Protein AF-A0A2S6XCQ0-F1 (afdb_monomer_lite)

pLDDT: mean 70.85, std 15.72, range [39.38, 93.69]

Secondary structure (DSSP, 8-state):
------EEEE-SS-SEEBSSTT-HHHHHHHH------TT---TT--TT--PPPEEEEHHIIIIIT-PEE-TTT-TTSSPP-S-TTTTT--EEEEEETTEEEEEEEEEEEEEEEEEEEEETTEEEEEEEEEEEESSPHHHHHTTHHHHHHTTSPPPPPPP-

Radius of gyration: 21.48 Å; chains: 1; bounding box: 43×50×65 Å

Structure (mmCIF, N/CA/C/O backbone):
data_AF-A0A2S6XCQ0-F1
#
_entry.id   AF-A0A2S6XCQ0-F1
#
loop_
_atom_site.group_PDB
_atom_site.id
_atom_site.type_symbol
_atom_site.label_atom_id
_atom_site.label_alt_id
_atom_site.label_comp_id
_atom_site.label_asym_id
_atom_site.label_entity_id
_atom_site.label_seq_id
_atom_site.pdbx_PDB_ins_code
_atom_site.Cartn_x
_atom_site.Cartn_y
_atom_site.Cartn_z
_atom_site.occupancy
_atom_site.B_iso_or_equiv
_atom_site.auth_seq_id
_atom_site.auth_comp_id
_atom_site.auth_asym_id
_atom_site.auth_atom_id
_atom_site.pdbx_PDB_model_num
ATOM 1 N N . MET A 1 1 ? 21.520 -23.891 8.107 1.00 39.38 1 MET A N 1
ATOM 2 C CA . MET A 1 1 ? 20.571 -24.024 6.985 1.00 39.38 1 MET A CA 1
ATOM 3 C C . MET A 1 1 ? 20.445 -22.645 6.375 1.00 39.38 1 MET A C 1
ATOM 5 O O . MET A 1 1 ? 19.985 -21.750 7.070 1.00 39.38 1 MET A O 1
ATOM 9 N N . ALA A 1 2 ? 21.020 -22.435 5.189 1.00 40.06 2 ALA A N 1
ATOM 10 C CA . ALA A 1 2 ? 20.955 -21.146 4.513 1.00 40.06 2 ALA A CA 1
ATOM 11 C C . ALA A 1 2 ? 19.489 -20.873 4.174 1.00 40.06 2 ALA A C 1
ATOM 13 O O . ALA A 1 2 ? 18.867 -21.678 3.486 1.00 40.06 2 ALA A O 1
ATOM 14 N N . ASP A 1 3 ? 18.948 -19.799 4.739 1.00 45.53 3 ASP A N 1
ATOM 15 C CA . ASP A 1 3 ? 17.619 -19.289 4.431 1.00 45.53 3 ASP A CA 1
ATOM 16 C C . ASP A 1 3 ? 17.602 -18.991 2.929 1.00 45.53 3 ASP A C 1
ATOM 18 O O . ASP A 1 3 ? 18.293 -18.089 2.446 1.00 45.53 3 ASP A O 1
ATOM 22 N N . GLU A 1 4 ? 16.945 -19.858 2.165 1.00 49.34 4 GLU A N 1
ATOM 23 C CA . GLU A 1 4 ? 16.896 -19.764 0.718 1.00 49.34 4 GLU A CA 1
ATOM 24 C C . GLU A 1 4 ? 16.104 -18.495 0.397 1.00 49.34 4 GLU A C 1
ATOM 26 O O . GLU A 1 4 ? 14.877 -18.460 0.514 1.00 49.34 4 GLU A O 1
ATOM 31 N N . LEU A 1 5 ? 16.830 -17.413 0.091 1.00 58.72 5 LEU A N 1
ATOM 32 C CA . LEU A 1 5 ? 16.284 -16.100 -0.238 1.00 58.72 5 LEU A CA 1
ATOM 33 C C . LEU A 1 5 ? 15.175 -16.275 -1.274 1.00 58.72 5 LEU A C 1
ATOM 35 O O . LEU A 1 5 ? 15.444 -16.448 -2.464 1.00 58.72 5 LEU A O 1
ATOM 39 N N . THR A 1 6 ? 13.924 -16.257 -0.811 1.00 76.38 6 THR A N 1
ATOM 40 C CA . THR A 1 6 ? 12.787 -16.601 -1.657 1.00 76.38 6 THR A CA 1
ATOM 41 C C . THR A 1 6 ? 12.702 -15.562 -2.765 1.00 76.38 6 THR A C 1
ATOM 43 O O . THR A 1 6 ? 12.484 -14.371 -2.519 1.00 76.38 6 THR A O 1
ATOM 46 N N . ALA A 1 7 ? 12.944 -16.005 -3.995 1.00 88.81 7 ALA A N 1
ATOM 47 C CA . ALA A 1 7 ? 12.860 -15.139 -5.153 1.00 88.81 7 ALA A CA 1
ATOM 48 C C . ALA A 1 7 ? 11.394 -14.760 -5.402 1.00 88.81 7 ALA A C 1
ATOM 50 O O . ALA A 1 7 ? 10.507 -15.611 -5.374 1.00 88.81 7 ALA A O 1
ATOM 51 N N . VAL A 1 8 ? 11.158 -13.482 -5.672 1.00 92.56 8 VAL A N 1
ATOM 52 C CA . VAL A 1 8 ? 9.852 -12.916 -6.008 1.00 92.56 8 VAL A CA 1
ATOM 53 C C . VAL A 1 8 ? 9.914 -12.228 -7.366 1.00 92.56 8 VAL A C 1
ATOM 55 O O . VAL A 1 8 ? 10.984 -11.844 -7.845 1.00 92.56 8 VAL A O 1
ATOM 58 N N . PHE A 1 9 ? 8.747 -12.060 -7.974 1.00 93.44 9 PHE A N 1
ATOM 59 C CA . PHE A 1 9 ? 8.565 -11.454 -9.286 1.00 93.44 9 PHE A CA 1
ATOM 60 C C . PHE A 1 9 ? 7.877 -10.098 -9.151 1.00 93.44 9 PHE A C 1
ATOM 62 O O . PHE A 1 9 ? 6.914 -9.962 -8.397 1.00 93.44 9 PHE A O 1
ATOM 69 N N . P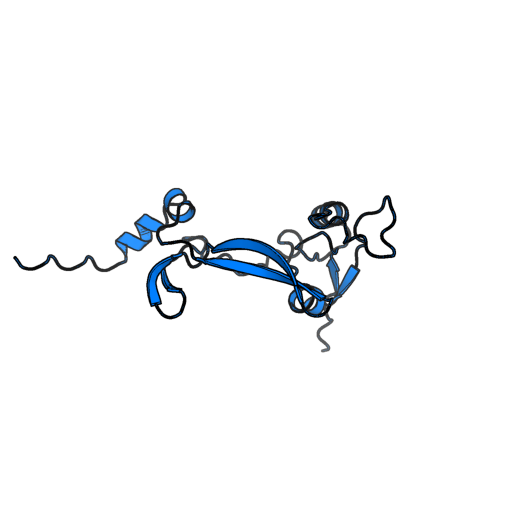HE A 1 10 ? 8.346 -9.082 -9.864 1.00 89.00 10 PHE A N 1
ATOM 70 C CA . PHE A 1 10 ? 7.711 -7.762 -9.883 1.00 89.00 10 PHE A CA 1
ATOM 71 C C . PHE A 1 10 ? 8.001 -7.036 -11.197 1.00 89.00 10 PHE A C 1
ATOM 73 O O . PHE A 1 10 ? 9.011 -7.299 -11.843 1.00 89.00 10 PHE A O 1
ATOM 80 N N . SER A 1 11 ? 7.133 -6.103 -11.579 1.00 87.44 11 SER A N 1
ATOM 81 C CA . SER A 1 11 ? 7.390 -5.141 -12.656 1.00 87.44 11 SER A CA 1
ATOM 82 C C . SER A 1 11 ? 7.596 -3.745 -12.063 1.00 87.44 11 SER A C 1
ATOM 84 O O . SER A 1 11 ? 7.255 -3.491 -10.899 1.00 87.44 11 SER A O 1
ATOM 86 N N . GLN A 1 12 ? 8.147 -2.818 -12.848 1.00 80.06 12 GLN A N 1
ATOM 87 C CA . GLN A 1 12 ? 8.256 -1.432 -12.390 1.00 80.06 12 GLN A CA 1
ATOM 88 C C . GLN A 1 12 ? 6.899 -0.717 -12.339 1.00 80.06 12 GLN A C 1
ATOM 90 O O . GLN A 1 12 ? 6.653 -0.029 -11.352 1.00 80.06 12 GLN A O 1
ATOM 95 N N . GLY A 1 13 ? 5.983 -0.987 -13.273 1.00 75.75 13 GLY A N 1
ATOM 96 C CA . GLY A 1 13 ? 4.638 -0.392 -13.273 1.00 75.75 13 GLY A CA 1
ATOM 97 C C . GLY A 1 13 ? 3.745 -0.820 -12.103 1.00 75.75 13 GLY A C 1
ATOM 98 O O . GLY A 1 13 ? 2.894 -0.070 -11.627 1.00 75.75 13 GLY A O 1
ATOM 99 N N . GLY A 1 14 ? 3.947 -2.025 -11.563 1.00 79.00 14 GLY A N 1
ATOM 100 C CA . GLY A 1 14 ? 3.170 -2.527 -10.430 1.00 79.00 14 GLY A CA 1
ATOM 101 C C . GLY A 1 14 ? 3.656 -2.022 -9.082 1.00 79.00 14 GLY A C 1
ATOM 102 O O . GLY A 1 14 ? 4.848 -1.921 -8.840 1.00 79.00 14 GLY A O 1
ATOM 103 N N . ARG A 1 15 ? 2.755 -1.834 -8.113 1.00 84.88 15 ARG A N 1
ATOM 104 C CA . ARG A 1 15 ? 3.136 -1.555 -6.708 1.00 84.88 15 ARG A CA 1
ATOM 105 C C . ARG A 1 15 ? 3.357 -2.813 -5.866 1.00 84.88 15 ARG A C 1
ATOM 107 O O . ARG A 1 15 ? 3.501 -2.712 -4.645 1.00 84.88 15 ARG A O 1
ATOM 114 N N . LYS A 1 16 ? 3.310 -3.996 -6.483 1.00 89.19 16 LYS A N 1
ATOM 115 C CA . LYS A 1 16 ? 3.316 -5.280 -5.781 1.00 89.19 16 LYS A CA 1
ATOM 116 C C . LYS A 1 16 ? 4.418 -6.215 -6.280 1.00 89.19 16 LYS A C 1
ATOM 118 O O . LYS A 1 16 ? 4.826 -6.120 -7.431 1.00 89.19 16 LYS A O 1
ATOM 123 N N . TYR A 1 17 ? 4.880 -7.104 -5.404 1.00 91.25 17 TYR A N 1
ATOM 124 C CA . TYR A 1 17 ? 5.687 -8.269 -5.762 1.00 91.25 17 TYR A CA 1
ATOM 125 C C . TYR A 1 17 ? 4.893 -9.561 -5.545 1.00 91.25 17 TYR A C 1
ATOM 127 O O . TYR A 1 17 ? 3.953 -9.622 -4.748 1.00 91.25 17 TYR A O 1
ATOM 135 N N . HIS A 1 18 ? 5.262 -10.592 -6.292 1.00 93.69 18 HIS A N 1
ATOM 136 C CA . HIS A 1 18 ? 4.476 -11.794 -6.524 1.00 93.69 18 HIS A CA 1
ATOM 137 C C . HIS A 1 18 ? 5.335 -13.033 -6.283 1.00 93.69 18 HIS A C 1
ATOM 139 O O . HIS A 1 18 ? 6.545 -13.013 -6.490 1.00 93.69 18 HIS A O 1
ATOM 145 N N . ARG A 1 19 ? 4.705 -14.124 -5.841 1.00 93.06 19 ARG A N 1
ATOM 146 C CA . ARG A 1 19 ? 5.399 -15.405 -5.635 1.00 93.06 19 ARG A CA 1
ATOM 147 C C . ARG A 1 19 ? 5.705 -16.098 -6.962 1.00 93.06 19 ARG A C 1
ATOM 149 O O . ARG A 1 19 ? 6.716 -16.776 -7.069 1.00 93.06 19 ARG A O 1
ATOM 156 N N . THR A 1 20 ? 4.832 -15.927 -7.950 1.00 91.44 20 THR A N 1
ATOM 157 C CA . THR A 1 20 ? 4.923 -16.559 -9.269 1.00 91.44 20 THR A CA 1
ATOM 158 C C . THR A 1 20 ? 4.888 -15.503 -10.368 1.00 91.44 20 THR A C 1
ATOM 160 O O . THR A 1 20 ? 4.362 -14.403 -10.168 1.00 91.44 20 THR A O 1
ATOM 163 N N . GLN A 1 21 ? 5.446 -15.849 -11.528 1.00 91.12 21 GLN A N 1
ATOM 164 C CA . GLN A 1 21 ? 5.416 -15.008 -12.724 1.00 91.12 21 GLN A CA 1
ATOM 165 C C . GLN A 1 21 ? 4.019 -14.964 -13.373 1.00 91.12 21 GLN A C 1
ATOM 167 O O . GLN A 1 21 ? 3.653 -13.949 -13.955 1.00 91.12 21 GLN A O 1
ATOM 172 N N . ASP A 1 22 ? 3.206 -16.004 -13.176 1.00 89.94 22 ASP A N 1
ATOM 173 C CA . ASP A 1 22 ? 1.893 -16.165 -13.825 1.00 89.94 22 ASP A CA 1
ATOM 174 C C . ASP A 1 22 ? 0.733 -15.512 -13.055 1.00 89.94 22 ASP A C 1
ATOM 176 O O . ASP A 1 22 ? -0.440 -15.815 -13.260 1.00 89.94 22 ASP A O 1
ATOM 180 N N . CYS A 1 23 ? 1.027 -14.636 -12.094 1.00 90.25 23 CYS A N 1
ATOM 181 C CA . CYS A 1 23 ? -0.031 -13.932 -11.384 1.00 90.25 23 CYS A CA 1
ATOM 182 C C . CYS A 1 23 ? -0.701 -12.915 -12.322 1.00 90.25 23 CYS A C 1
ATOM 184 O O . CYS A 1 23 ? -0.046 -11.973 -12.755 1.00 90.25 23 CYS A O 1
ATOM 186 N N . HIS A 1 24 ? -2.017 -13.004 -12.537 1.00 88.50 24 HIS A N 1
ATOM 187 C CA . HIS A 1 24 ? -2.752 -12.012 -13.343 1.00 88.50 24 HIS A CA 1
ATOM 188 C C . HIS A 1 24 ? -2.532 -10.560 -12.890 1.00 88.50 24 HIS A C 1
ATOM 190 O O . HIS A 1 24 ? -2.430 -9.650 -13.704 1.00 88.50 24 HIS A O 1
ATOM 196 N N . ALA A 1 25 ? -2.390 -10.318 -11.584 1.00 84.81 25 ALA A N 1
ATOM 197 C CA . ALA A 1 25 ? -2.091 -8.975 -11.089 1.00 84.81 25 ALA A CA 1
ATOM 198 C C . ALA A 1 25 ? -0.679 -8.486 -11.479 1.00 84.81 25 ALA A C 1
ATOM 200 O O . ALA A 1 25 ? -0.457 -7.278 -11.525 1.00 84.81 25 ALA A O 1
ATOM 201 N N . LEU A 1 26 ? 0.266 -9.398 -11.738 1.00 87.12 26 LEU A N 1
ATOM 202 C CA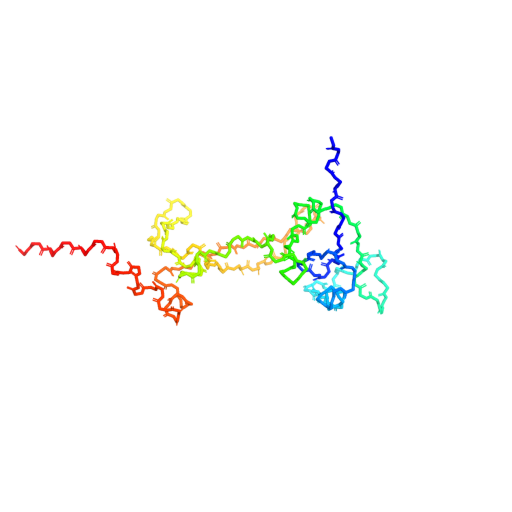 . LEU A 1 26 ? 1.585 -9.076 -12.288 1.00 87.12 26 LEU A CA 1
ATOM 203 C C . LEU A 1 26 ? 1.487 -8.777 -13.785 1.00 87.12 26 LEU A C 1
ATOM 205 O O . LEU A 1 26 ? 2.101 -7.827 -14.246 1.00 87.12 26 LEU A O 1
ATOM 209 N N . GLU A 1 27 ? 0.692 -9.535 -14.535 1.00 85.44 27 GLU A N 1
ATOM 210 C CA . GLU A 1 27 ? 0.392 -9.257 -15.945 1.00 85.44 27 GLU A CA 1
ATOM 211 C C . GLU A 1 27 ? -0.197 -7.847 -16.127 1.00 85.44 27 GLU A C 1
ATOM 213 O O . GLU A 1 27 ? 0.365 -7.032 -16.859 1.00 85.44 27 GLU A O 1
ATOM 218 N N . SER A 1 28 ? -1.228 -7.488 -15.351 1.00 82.00 28 SER A N 1
ATOM 219 C CA . SER A 1 28 ? -1.765 -6.119 -15.333 1.00 82.00 28 SER A CA 1
ATOM 220 C C . SER A 1 28 ? -0.710 -5.076 -14.952 1.00 82.00 28 SER A C 1
ATOM 222 O O . SER A 1 28 ? -0.699 -3.968 -15.473 1.00 82.00 28 SER A O 1
ATOM 224 N N . ALA A 1 29 ? 0.201 -5.412 -14.042 1.00 79.75 29 ALA A N 1
ATOM 225 C CA . ALA A 1 29 ? 1.264 -4.510 -13.620 1.00 79.75 29 ALA A CA 1
ATOM 226 C C . ALA A 1 29 ? 2.340 -4.272 -14.690 1.00 79.75 29 ALA A C 1
ATOM 228 O O . ALA A 1 29 ? 3.079 -3.293 -14.591 1.00 79.75 29 ALA A O 1
ATOM 229 N N . GLN A 1 30 ? 2.477 -5.151 -15.682 1.00 78.88 30 GLN A N 1
ATOM 230 C CA . GLN A 1 30 ? 3.387 -4.927 -16.806 1.00 78.88 30 GLN A CA 1
ATOM 231 C C . GLN A 1 30 ? 2.815 -3.865 -17.750 1.00 78.88 30 GLN A C 1
ATOM 233 O O . GLN A 1 30 ? 3.567 -3.040 -18.254 1.00 78.88 30 GLN A O 1
ATOM 238 N N . VAL A 1 31 ? 1.491 -3.829 -17.928 1.00 76.44 31 VAL A N 1
ATOM 239 C CA . VAL A 1 31 ? 0.812 -2.874 -18.824 1.00 76.44 31 VAL A CA 1
ATOM 240 C C . VAL A 1 31 ? 0.451 -1.540 -18.160 1.00 76.44 31 VAL A C 1
ATOM 242 O O . VAL A 1 31 ? 0.129 -0.581 -18.854 1.00 76.44 31 VAL A O 1
ATOM 245 N N . LEU A 1 32 ? 0.501 -1.458 -16.826 1.00 67.69 32 LEU A N 1
ATOM 246 C CA . LEU A 1 32 ? 0.271 -0.213 -16.091 1.00 67.69 32 LEU A CA 1
ATOM 247 C C . LEU A 1 32 ? 1.478 0.718 -16.232 1.00 67.69 32 LEU A C 1
ATOM 249 O O . LEU A 1 32 ? 2.479 0.553 -15.538 1.00 67.69 32 LEU A O 1
ATOM 253 N N . TRP A 1 33 ? 1.350 1.699 -17.120 1.00 58.69 33 TRP A N 1
ATOM 254 C CA . TRP A 1 33 ? 2.254 2.837 -17.233 1.00 58.69 33 TRP A CA 1
ATOM 255 C C . TRP A 1 33 ? 1.724 3.993 -16.379 1.00 58.69 33 TRP A C 1
ATOM 257 O O . TRP A 1 33 ? 0.592 4.433 -16.580 1.00 58.69 33 TRP A O 1
ATOM 267 N N . ASP A 1 34 ? 2.503 4.469 -15.406 1.00 54.66 34 ASP A N 1
ATOM 268 C CA . ASP A 1 34 ? 2.202 5.690 -14.653 1.00 54.66 34 ASP A CA 1
ATOM 269 C C . ASP A 1 34 ? 2.891 6.892 -15.307 1.00 54.66 34 ASP A C 1
ATOM 271 O O . ASP A 1 34 ? 3.707 7.576 -14.701 1.00 54.66 34 ASP A O 1
ATOM 275 N N . GLY A 1 35 ? 2.565 7.128 -16.580 1.00 47.31 35 GLY A N 1
ATOM 276 C CA . GLY A 1 35 ? 3.080 8.239 -17.380 1.00 47.31 35 GLY A CA 1
ATOM 277 C C . GLY A 1 35 ? 2.586 9.612 -16.915 1.00 47.31 35 GLY A C 1
ATOM 278 O O . GLY A 1 35 ? 1.867 10.284 -17.647 1.00 47.31 35 GLY A O 1
ATOM 279 N N . ASP A 1 36 ? 2.974 10.034 -15.712 1.00 42.22 36 ASP A N 1
ATOM 280 C CA . ASP A 1 36 ? 2.788 11.404 -15.214 1.00 42.22 36 ASP A CA 1
ATOM 281 C C . ASP A 1 36 ? 3.931 12.342 -15.668 1.00 42.22 36 ASP A C 1
ATOM 283 O O . ASP A 1 36 ? 3.870 13.546 -15.421 1.00 42.22 36 ASP A O 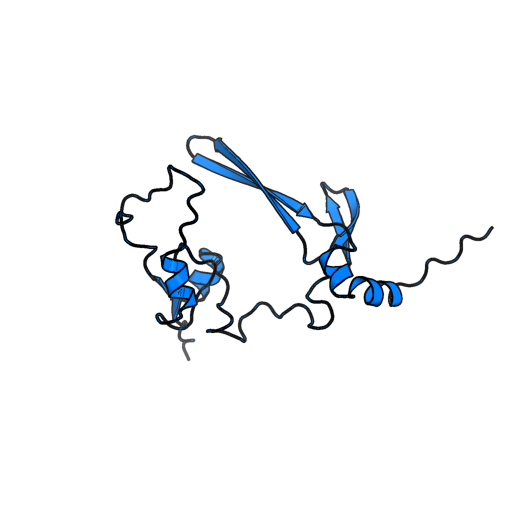1
ATOM 287 N N . SER A 1 37 ? 4.962 11.825 -16.350 1.00 41.41 37 SER A N 1
ATOM 288 C CA . SER A 1 37 ? 6.070 12.616 -16.895 1.00 41.41 37 SER A CA 1
ATOM 289 C C . SER A 1 37 ? 6.280 12.289 -18.381 1.00 41.41 37 SER A C 1
ATOM 291 O O . SER A 1 37 ? 6.653 11.159 -18.706 1.00 41.41 37 SER A O 1
ATOM 293 N N . PRO A 1 38 ? 6.040 13.239 -19.306 1.00 43.19 38 PRO A N 1
ATOM 294 C CA . PRO A 1 38 ? 6.275 13.038 -20.739 1.00 43.19 38 PRO A CA 1
ATOM 295 C C . PRO A 1 38 ? 7.759 12.820 -21.089 1.00 43.19 38 PRO A C 1
ATOM 297 O O . PRO A 1 38 ? 8.051 12.368 -22.194 1.00 43.19 38 PRO A O 1
ATOM 300 N N . ASP A 1 39 ? 8.668 13.063 -20.138 1.00 48.91 39 ASP A N 1
ATOM 301 C CA . ASP A 1 39 ? 10.116 12.893 -20.291 1.00 48.91 39 ASP A CA 1
ATOM 302 C C . ASP A 1 39 ? 10.654 11.586 -19.663 1.00 48.91 39 ASP A C 1
ATOM 304 O O . ASP A 1 39 ? 11.806 11.225 -19.894 1.00 48.91 39 ASP A O 1
ATOM 308 N N . ASP A 1 40 ? 9.828 10.817 -18.936 1.00 47.12 40 ASP A N 1
ATOM 309 C CA . ASP A 1 40 ? 10.213 9.527 -18.324 1.00 47.12 40 ASP A CA 1
ATOM 310 C C . ASP A 1 40 ? 10.130 8.352 -19.314 1.00 47.12 40 ASP A C 1
ATOM 312 O O . ASP A 1 40 ? 9.777 7.226 -18.958 1.00 47.12 40 ASP A O 1
ATOM 316 N N . TYR A 1 41 ? 10.474 8.583 -20.580 1.00 50.03 41 TYR A N 1
ATOM 317 C CA . TYR A 1 41 ? 10.783 7.486 -21.490 1.00 50.03 41 TYR A CA 1
ATOM 318 C C . TYR A 1 41 ? 12.177 6.964 -21.120 1.00 50.03 41 TYR A C 1
ATOM 320 O O . TYR A 1 41 ? 13.171 7.625 -21.433 1.00 50.03 41 TYR A O 1
ATOM 328 N N . PRO A 1 42 ? 12.329 5.795 -20.465 1.00 44.97 42 PRO A N 1
ATOM 329 C CA . PRO A 1 42 ? 13.664 5.272 -20.261 1.00 44.97 42 PRO A CA 1
ATOM 330 C C . PRO A 1 42 ? 14.237 4.923 -21.637 1.00 44.97 42 PRO A C 1
ATOM 332 O O . PRO A 1 42 ? 13.589 4.252 -22.446 1.00 44.97 42 PRO A O 1
ATOM 335 N N . LEU A 1 43 ? 15.469 5.363 -21.896 1.00 42.25 43 LEU A N 1
ATOM 336 C CA . LEU A 1 43 ? 16.296 4.851 -22.986 1.00 42.25 43 LEU A CA 1
ATOM 337 C C . LEU A 1 43 ? 16.278 3.312 -22.923 1.00 42.25 43 LEU A C 1
ATOM 339 O O . LEU A 1 43 ? 16.877 2.713 -22.032 1.00 42.25 43 LEU A O 1
ATOM 343 N N . GLY A 1 44 ? 15.530 2.682 -23.837 1.00 44.53 44 GLY A N 1
ATOM 344 C CA . GLY A 1 44 ? 15.338 1.229 -23.892 1.00 44.53 44 GLY A CA 1
ATOM 345 C C . GLY A 1 44 ? 13.931 0.705 -23.574 1.00 44.53 44 GLY A C 1
ATOM 346 O O . GLY A 1 44 ? 13.747 -0.509 -23.632 1.00 44.53 44 GLY A O 1
ATOM 347 N N . ALA A 1 45 ? 12.930 1.550 -23.283 1.00 47.34 45 ALA A N 1
ATOM 348 C CA . ALA A 1 45 ? 11.531 1.108 -23.288 1.00 47.34 45 ALA A CA 1
ATOM 349 C C . ALA A 1 45 ? 11.127 0.709 -24.721 1.00 47.34 45 ALA A C 1
ATOM 351 O O . ALA A 1 45 ? 11.126 1.564 -25.614 1.00 47.34 45 ALA A O 1
ATOM 352 N N . PRO A 1 46 ? 10.796 -0.569 -24.988 1.00 44.88 46 PRO A N 1
ATOM 353 C CA . PRO A 1 46 ? 10.269 -0.944 -26.286 1.00 44.88 46 PRO A CA 1
ATOM 354 C C . PRO A 1 46 ? 8.949 -0.201 -26.477 1.00 44.88 46 PRO A C 1
ATOM 356 O O . PRO A 1 46 ? 8.067 -0.265 -25.625 1.00 44.88 46 PRO A O 1
ATOM 359 N N . TRP A 1 47 ? 8.814 0.479 -27.615 1.00 49.44 47 TRP A N 1
ATOM 360 C CA . TRP A 1 47 ? 7.681 1.336 -27.986 1.00 49.44 47 TRP A CA 1
ATOM 361 C C . TRP A 1 47 ? 6.294 0.655 -27.900 1.00 49.44 47 TRP A C 1
ATOM 363 O O . TRP A 1 47 ? 5.279 1.316 -28.078 1.00 49.44 47 TRP A O 1
ATOM 373 N N . PHE A 1 48 ? 6.247 -0.652 -27.618 1.00 49.81 48 PHE A N 1
ATOM 374 C CA . PHE A 1 48 ? 5.054 -1.499 -27.583 1.00 49.81 48 PHE A CA 1
ATOM 375 C C . PHE A 1 48 ? 5.087 -2.603 -26.504 1.00 49.81 48 PHE A C 1
ATOM 377 O O . PHE A 1 48 ? 4.299 -3.543 -26.570 1.00 49.81 48 PHE A O 1
ATOM 384 N N . GLY A 1 49 ? 5.987 -2.543 -25.515 1.00 55.00 49 GLY A N 1
ATOM 385 C CA . GLY A 1 49 ? 6.136 -3.610 -24.518 1.00 55.00 49 GLY A CA 1
ATOM 386 C C . GLY A 1 49 ? 6.164 -3.046 -23.108 1.00 55.00 49 GLY A C 1
ATOM 387 O O . GLY A 1 49 ? 7.037 -2.248 -22.788 1.00 55.00 49 GLY A O 1
ATOM 388 N N . GLY A 1 50 ? 5.205 -3.448 -22.276 1.00 67.81 50 GLY A N 1
ATOM 389 C CA . GLY A 1 50 ? 5.106 -3.028 -20.880 1.00 67.81 50 GLY A CA 1
ATOM 390 C C . GLY A 1 50 ? 6.369 -3.285 -20.041 1.00 67.81 50 GLY A C 1
ATOM 391 O O . GLY A 1 50 ? 7.370 -3.834 -20.501 1.00 67.81 50 GLY A O 1
ATOM 392 N N . TYR A 1 51 ? 6.336 -2.908 -18.765 1.00 72.19 51 TYR A N 1
ATOM 393 C CA . TYR A 1 51 ? 7.472 -3.107 -17.867 1.00 72.19 51 TYR A CA 1
ATOM 394 C C . TYR A 1 51 ? 7.840 -4.585 -17.738 1.00 72.19 51 TYR A C 1
ATOM 396 O O . TYR A 1 51 ? 7.031 -5.381 -17.267 1.00 72.19 51 TYR A O 1
ATOM 404 N N . ALA A 1 52 ? 9.087 -4.933 -18.064 1.00 80.88 52 ALA A N 1
ATOM 405 C CA . ALA A 1 52 ? 9.581 -6.299 -17.944 1.00 80.88 52 ALA A CA 1
ATOM 406 C C . ALA A 1 52 ? 9.426 -6.851 -16.516 1.00 80.88 52 ALA A C 1
ATOM 408 O O . ALA A 1 52 ? 9.663 -6.154 -15.520 1.00 80.88 52 ALA A O 1
ATOM 409 N N . VAL A 1 53 ? 9.079 -8.137 -16.418 1.00 85.25 53 VAL A N 1
ATOM 410 C CA . VAL A 1 53 ? 9.108 -8.861 -15.145 1.00 85.25 53 VAL A CA 1
ATOM 411 C C . VAL A 1 53 ? 10.553 -9.045 -14.705 1.00 85.25 53 VAL A C 1
ATOM 413 O O . VAL A 1 53 ? 11.393 -9.561 -15.440 1.00 85.25 53 VAL A O 1
ATOM 416 N N . ARG A 1 54 ? 10.834 -8.664 -13.464 1.00 85.75 54 ARG A N 1
ATOM 417 C CA . ARG A 1 54 ? 12.113 -8.882 -12.797 1.00 85.75 54 ARG A CA 1
ATOM 418 C C . ARG A 1 54 ? 11.945 -9.939 -11.720 1.00 85.75 54 ARG A C 1
ATOM 420 O O . ARG A 1 54 ? 10.949 -9.945 -10.999 1.00 85.75 54 ARG A O 1
ATOM 427 N N . ARG A 1 55 ? 12.953 -10.798 -11.588 1.00 90.88 55 ARG A N 1
ATOM 428 C CA . ARG A 1 55 ? 13.098 -11.750 -10.486 1.00 90.88 55 ARG A CA 1
ATOM 429 C C . ARG A 1 55 ? 14.182 -11.235 -9.548 1.00 90.88 55 ARG A C 1
ATOM 431 O O . ARG A 1 55 ? 15.293 -10.968 -9.995 1.00 90.88 55 ARG A O 1
ATOM 438 N N . ALA A 1 56 ? 13.871 -11.088 -8.268 1.00 85.62 56 ALA A N 1
ATOM 439 C CA . ALA A 1 56 ? 14.847 -10.688 -7.256 1.00 85.62 56 ALA A CA 1
ATOM 440 C C . ALA A 1 56 ? 14.507 -11.320 -5.902 1.00 85.62 56 ALA A C 1
ATOM 442 O O . ALA A 1 56 ? 13.377 -11.769 -5.711 1.00 85.62 56 ALA A O 1
ATOM 443 N N . PRO A 1 57 ? 15.442 -11.339 -4.942 1.00 87.69 57 PRO A N 1
ATOM 444 C CA . PRO A 1 57 ? 15.115 -11.664 -3.561 1.00 87.69 57 PRO A CA 1
ATOM 445 C C . PRO A 1 57 ? 14.013 -10.752 -3.006 1.00 87.69 57 PRO A C 1
ATOM 447 O O . PRO A 1 57 ? 13.966 -9.560 -3.313 1.00 87.69 57 PRO A O 1
ATOM 450 N N . GLU A 1 58 ? 13.157 -11.284 -2.137 1.00 83.25 58 GLU A N 1
ATOM 451 C CA . GLU A 1 58 ? 12.055 -10.522 -1.535 1.00 83.25 58 GLU A CA 1
ATOM 452 C C . GLU A 1 58 ? 12.501 -9.228 -0.840 1.00 83.25 58 GLU A C 1
ATOM 454 O O . GLU A 1 58 ? 11.856 -8.189 -0.995 1.00 83.25 58 GLU A O 1
ATOM 459 N N . HIS A 1 59 ? 13.637 -9.258 -0.134 1.00 78.12 59 HIS A N 1
ATOM 460 C CA . HIS A 1 59 ? 14.178 -8.072 0.533 1.00 78.12 59 HIS A CA 1
ATOM 461 C C . HIS A 1 59 ? 14.463 -6.934 -0.458 1.00 78.12 59 HIS A C 1
ATOM 463 O O . HIS A 1 59 ? 14.240 -5.769 -0.135 1.00 78.12 59 HIS A O 1
ATOM 469 N N . TYR A 1 60 ? 14.898 -7.259 -1.679 1.00 79.50 60 TYR A N 1
ATOM 470 C CA . TYR A 1 60 ? 15.163 -6.274 -2.722 1.00 79.50 60 TYR A CA 1
ATOM 471 C C . TYR A 1 60 ? 13.856 -5.627 -3.196 1.00 79.50 60 TYR A C 1
ATOM 473 O O . TYR A 1 60 ? 13.753 -4.402 -3.285 1.00 79.50 60 TYR A O 1
ATOM 481 N N . ALA A 1 61 ? 12.826 -6.440 -3.449 1.00 80.81 61 ALA A N 1
ATOM 482 C CA . ALA A 1 61 ? 11.526 -5.939 -3.889 1.00 80.81 61 ALA A CA 1
ATOM 483 C C . ALA A 1 61 ? 10.855 -5.056 -2.820 1.00 80.81 61 ALA A C 1
ATOM 485 O O . ALA A 1 61 ? 10.278 -4.019 -3.152 1.00 80.81 61 ALA A O 1
ATOM 486 N N . TYR A 1 62 ? 10.956 -5.436 -1.544 1.00 76.81 62 TYR A N 1
ATOM 487 C CA . TYR A 1 62 ? 10.333 -4.707 -0.441 1.00 76.81 62 TYR A CA 1
ATOM 488 C C . TYR A 1 62 ? 11.100 -3.438 -0.044 1.00 76.81 62 TYR A C 1
ATOM 490 O O . TYR A 1 62 ? 10.534 -2.347 -0.098 1.00 76.81 62 TYR A O 1
ATOM 498 N N . TYR A 1 63 ? 12.376 -3.557 0.338 1.00 71.00 63 TYR A N 1
ATOM 499 C CA . TYR A 1 63 ? 13.127 -2.439 0.921 1.00 71.00 63 TYR A CA 1
ATOM 500 C C . TYR A 1 63 ? 13.649 -1.457 -0.125 1.00 71.00 63 TYR A C 1
ATOM 502 O O . TYR A 1 63 ? 13.588 -0.252 0.096 1.00 71.00 63 TYR A O 1
ATOM 510 N N . LEU A 1 64 ? 14.148 -1.955 -1.259 1.00 67.06 64 LEU A N 1
ATOM 511 C CA . LEU A 1 64 ? 14.820 -1.111 -2.253 1.00 67.06 64 LEU A CA 1
ATOM 512 C C . LEU A 1 64 ? 13.864 -0.598 -3.328 1.00 67.06 64 LEU A C 1
ATOM 514 O O . LEU A 1 64 ? 14.033 0.508 -3.823 1.00 67.06 64 LEU A O 1
ATOM 518 N N . SER A 1 65 ? 12.845 -1.386 -3.681 1.00 67.50 65 SER A N 1
ATOM 519 C CA . SER A 1 65 ? 11.864 -1.008 -4.712 1.00 67.50 65 SER A CA 1
ATOM 520 C C . SER A 1 65 ? 10.519 -0.537 -4.140 1.00 67.50 65 SER A C 1
ATOM 522 O O . SER A 1 65 ? 9.617 -0.196 -4.907 1.00 67.50 65 SER A O 1
ATOM 524 N N . GLY A 1 66 ? 10.339 -0.562 -2.812 1.00 73.50 66 GLY A N 1
ATOM 525 C CA . GLY A 1 66 ? 9.113 -0.118 -2.134 1.00 73.50 66 GLY A CA 1
ATOM 526 C C . GLY A 1 66 ? 7.851 -0.917 -2.493 1.00 73.50 66 GLY A C 1
ATOM 527 O O . GLY A 1 66 ? 6.730 -0.454 -2.252 1.00 73.50 66 GLY A O 1
ATOM 528 N N . LYS A 1 67 ? 7.997 -2.102 -3.100 1.00 82.62 67 LYS A N 1
ATOM 529 C CA . LYS A 1 67 ? 6.872 -2.930 -3.546 1.00 82.62 67 LYS A CA 1
ATOM 530 C C . LYS A 1 67 ? 6.243 -3.636 -2.344 1.00 82.62 67 LYS A C 1
ATOM 532 O O . LYS A 1 67 ? 6.921 -4.065 -1.415 1.00 82.62 67 LYS A O 1
ATOM 537 N N . ARG A 1 68 ? 4.921 -3.805 -2.367 1.00 86.12 68 ARG A N 1
ATOM 538 C CA . ARG A 1 68 ? 4.167 -4.518 -1.320 1.00 86.12 68 ARG A CA 1
ATOM 539 C C . ARG A 1 68 ? 3.875 -5.968 -1.725 1.00 86.12 68 ARG A C 1
ATOM 541 O O . ARG A 1 68 ? 3.749 -6.242 -2.913 1.00 86.12 68 ARG A O 1
ATOM 548 N N . PRO A 1 69 ? 3.687 -6.903 -0.787 1.00 89.25 69 PRO A N 1
ATOM 549 C CA . PRO A 1 69 ? 3.318 -8.265 -1.156 1.00 89.25 69 PRO A CA 1
ATOM 550 C C . PRO A 1 69 ? 1.946 -8.303 -1.835 1.00 89.25 69 PRO A C 1
ATOM 552 O O . PRO A 1 69 ? 0.980 -7.674 -1.387 1.00 89.25 69 PRO A O 1
ATOM 555 N N . CYS A 1 70 ? 1.836 -9.065 -2.920 1.00 89.25 70 CYS A N 1
ATOM 556 C CA . CYS A 1 70 ? 0.551 -9.411 -3.503 1.00 89.25 70 CYS A CA 1
ATOM 557 C C . CYS A 1 70 ? -0.192 -10.373 -2.575 1.00 89.25 70 CYS A C 1
ATOM 559 O O . CYS A 1 70 ? 0.214 -11.519 -2.430 1.00 89.25 70 CYS A O 1
ATOM 561 N N . LEU A 1 71 ? -1.306 -9.931 -1.989 1.00 86.44 71 LEU A N 1
ATOM 562 C CA . LEU A 1 71 ? -2.088 -10.730 -1.037 1.00 86.44 71 LEU A CA 1
ATOM 563 C C . LEU A 1 71 ? -2.659 -12.028 -1.631 1.00 86.44 71 LEU A C 1
ATOM 565 O O . LEU A 1 71 ? -2.905 -12.965 -0.887 1.00 86.44 71 LEU A O 1
ATOM 569 N N . VAL A 1 72 ? -2.826 -12.112 -2.956 1.00 85.75 72 VAL A N 1
ATOM 570 C CA . VAL A 1 72 ? -3.226 -13.362 -3.629 1.00 85.75 72 VAL A CA 1
ATOM 571 C C . VAL A 1 72 ? -2.071 -14.366 -3.629 1.00 85.75 72 VAL A C 1
ATOM 573 O O . VAL A 1 72 ? -2.254 -15.535 -3.319 1.00 85.75 72 VAL A O 1
ATOM 576 N N . CYS A 1 73 ? -0.857 -13.906 -3.939 1.00 86.50 73 CYS A N 1
ATOM 577 C CA . CYS A 1 73 ? 0.336 -14.757 -3.959 1.00 86.50 73 CYS A CA 1
ATOM 578 C C . CYS A 1 73 ? 0.885 -15.056 -2.555 1.00 86.50 73 CYS A C 1
ATOM 580 O O . CYS A 1 73 ? 1.549 -16.068 -2.339 1.00 86.50 73 CYS A O 1
ATOM 582 N N . LEU A 1 74 ? 0.697 -14.115 -1.630 1.00 86.69 74 LEU A N 1
ATOM 583 C CA . LEU A 1 74 ? 1.373 -14.025 -0.339 1.00 86.69 74 LEU A CA 1
ATOM 584 C C . LEU A 1 74 ? 0.385 -13.547 0.751 1.00 86.69 74 LEU A C 1
ATOM 586 O O . LEU A 1 74 ? 0.589 -12.485 1.346 1.00 86.69 74 LEU A O 1
ATOM 590 N N . PRO A 1 75 ? -0.688 -14.309 1.037 1.00 76.50 75 PRO A N 1
ATOM 591 C CA . PRO A 1 75 ? -1.773 -13.873 1.926 1.00 76.50 75 PRO A CA 1
ATOM 592 C C . PRO A 1 75 ? -1.324 -13.587 3.368 1.00 76.50 75 PRO A C 1
ATOM 594 O O . PRO A 1 75 ? -1.872 -12.699 4.011 1.00 76.50 75 PRO A O 1
ATOM 597 N N . GLY A 1 76 ? -0.283 -14.270 3.859 1.00 74.88 76 GLY A N 1
ATOM 598 C CA . GLY A 1 76 ? 0.268 -14.063 5.207 1.00 74.88 76 GLY A CA 1
ATOM 599 C C . GLY A 1 76 ? 1.358 -12.990 5.321 1.00 74.88 76 GLY A C 1
ATOM 600 O O . GLY A 1 76 ? 1.861 -12.761 6.413 1.00 74.88 76 GLY A O 1
ATOM 601 N N . ARG A 1 77 ? 1.765 -12.357 4.210 1.00 72.31 77 ARG A N 1
ATOM 602 C CA . ARG A 1 77 ? 2.852 -11.353 4.189 1.00 72.31 77 ARG A CA 1
ATOM 603 C C . ARG A 1 77 ? 2.335 -9.920 4.117 1.00 72.31 77 ARG A C 1
ATOM 605 O O . ARG A 1 77 ? 3.125 -8.982 4.165 1.00 72.31 77 ARG A O 1
ATOM 612 N N . GLY A 1 78 ? 1.022 -9.734 3.981 1.00 60.00 78 GLY A N 1
ATOM 613 C CA . GLY A 1 78 ? 0.418 -8.416 4.126 1.00 60.00 78 GLY A CA 1
ATOM 614 C C . GLY A 1 78 ? 0.828 -7.792 5.456 1.00 60.00 78 GLY A C 1
ATOM 615 O O . GLY A 1 78 ? 0.944 -8.494 6.459 1.00 60.00 78 GLY A O 1
ATOM 616 N N . VAL A 1 79 ? 1.028 -6.470 5.472 1.00 55.47 79 VAL A N 1
ATOM 617 C CA . VAL A 1 79 ? 1.031 -5.721 6.738 1.00 55.47 79 VAL A CA 1
ATOM 618 C C . VAL A 1 79 ? -0.217 -6.187 7.487 1.00 55.47 79 VAL A C 1
ATOM 620 O O . VAL A 1 79 ? -1.273 -6.171 6.840 1.00 55.47 79 VAL A O 1
ATOM 623 N N . PRO A 1 80 ? -0.117 -6.666 8.747 1.00 49.50 80 PRO A N 1
ATOM 624 C CA . PRO A 1 80 ? -1.269 -7.181 9.471 1.00 49.50 80 PRO A CA 1
ATOM 625 C C . PRO A 1 80 ? -2.374 -6.166 9.283 1.00 49.50 80 PRO A C 1
ATOM 627 O O . PRO A 1 80 ? -2.162 -4.981 9.569 1.00 49.50 80 PRO A O 1
ATOM 630 N N . PHE A 1 81 ? -3.480 -6.605 8.671 1.00 47.12 81 PHE A N 1
ATOM 631 C CA . PHE A 1 81 ? -4.652 -5.764 8.531 1.00 47.12 81 PHE A CA 1
ATOM 632 C C . PHE A 1 81 ? -4.869 -5.196 9.918 1.00 47.12 81 PHE A C 1
ATOM 634 O O . PHE A 1 81 ? -5.041 -5.946 10.883 1.00 47.12 81 PHE A O 1
ATOM 641 N N . ALA A 1 82 ? -4.694 -3.883 10.032 1.00 51.94 82 ALA A N 1
ATOM 642 C CA . ALA A 1 82 ? -4.940 -3.209 11.280 1.00 51.94 82 ALA A CA 1
ATOM 643 C C . ALA A 1 82 ? -6.317 -3.674 11.756 1.00 51.94 82 ALA A C 1
ATOM 645 O O . ALA A 1 82 ? -7.185 -3.850 10.899 1.00 51.94 82 ALA A O 1
ATOM 646 N N . SER A 1 83 ? -6.394 -4.050 13.039 1.00 55.03 83 SER A N 1
ATOM 647 C CA . SER A 1 83 ? -7.330 -5.057 13.554 1.00 55.03 83 SER A CA 1
ATOM 648 C C . SER A 1 83 ? -8.659 -5.072 12.803 1.00 55.03 83 SER A C 1
ATOM 650 O O . SER A 1 83 ? -9.241 -4.014 12.582 1.00 55.03 83 SER A O 1
ATOM 652 N N . ALA A 1 84 ? -9.153 -6.249 12.408 1.00 59.66 84 ALA A N 1
ATOM 653 C CA . ALA A 1 84 ? -10.367 -6.355 11.590 1.00 59.66 84 ALA A CA 1
ATOM 654 C C . ALA A 1 84 ? -11.5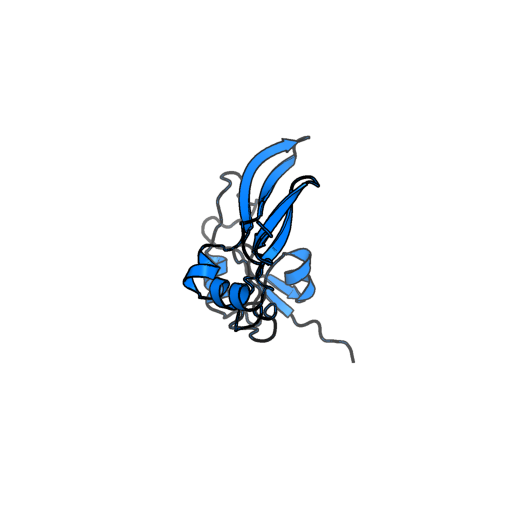66 -5.550 12.142 1.00 59.66 84 ALA A C 1
ATOM 656 O O . ALA A 1 84 ? -12.446 -5.180 11.376 1.00 59.66 84 ALA A O 1
ATOM 657 N N . ALA A 1 85 ? -11.567 -5.247 13.444 1.00 64.75 85 ALA A N 1
ATOM 658 C CA . ALA A 1 85 ? -12.538 -4.382 14.100 1.00 64.75 85 ALA A CA 1
ATOM 659 C C . ALA A 1 85 ? -12.481 -2.902 13.665 1.00 64.75 85 ALA A C 1
ATOM 661 O O . ALA A 1 85 ? -13.524 -2.287 13.489 1.00 64.75 85 ALA A O 1
ATOM 662 N N . ASP A 1 86 ? -11.294 -2.317 13.478 1.00 72.88 86 ASP A N 1
ATOM 663 C CA . ASP A 1 86 ? -11.132 -0.876 13.219 1.00 72.88 86 ASP A CA 1
ATOM 664 C C . ASP A 1 86 ? -10.576 -0.548 11.830 1.00 72.88 86 ASP A C 1
ATOM 666 O O . ASP A 1 86 ? -10.488 0.621 11.445 1.00 72.88 86 ASP A O 1
ATOM 670 N N . PHE A 1 87 ? -10.164 -1.566 11.067 1.00 77.62 87 PHE A N 1
ATOM 671 C CA . PHE A 1 87 ? -9.529 -1.415 9.761 1.00 77.62 87 PHE A CA 1
ATOM 672 C C . PHE A 1 87 ? -8.343 -0.421 9.793 1.00 77.62 87 PHE A C 1
ATOM 674 O O . PHE A 1 87 ? -8.007 0.196 8.783 1.00 77.62 87 PHE A O 1
ATOM 681 N N . GLY A 1 88 ? -7.705 -0.206 10.944 1.00 78.88 88 GLY A N 1
ATOM 682 C CA . GLY A 1 88 ? -6.624 0.766 11.145 1.00 78.88 88 GLY A CA 1
ATOM 683 C C . GLY A 1 88 ? -7.032 2.214 11.334 1.00 78.88 88 GLY A C 1
ATOM 684 O O . GLY A 1 88 ? -6.157 3.074 11.463 1.00 78.88 88 GLY A O 1
ATOM 685 N N . HIS A 1 89 ? -8.326 2.499 11.388 1.00 85.00 89 HIS A N 1
ATOM 686 C CA . HIS A 1 89 ? -8.835 3.797 11.790 1.00 85.00 89 HIS A CA 1
ATOM 687 C C . HIS A 1 89 ? -8.772 3.919 13.313 1.00 85.00 89 HIS A C 1
ATOM 689 O O . HIS A 1 89 ? -9.590 3.345 14.014 1.00 85.00 89 HIS A O 1
ATOM 695 N N . ARG A 1 90 ? -7.802 4.687 13.817 1.00 85.88 90 ARG A N 1
ATOM 696 C CA . ARG A 1 90 ? -7.713 5.063 15.235 1.00 85.88 90 ARG A CA 1
ATOM 697 C C . ARG A 1 90 ? -7.371 6.544 15.374 1.00 85.88 90 ARG A C 1
ATOM 699 O O . ARG A 1 90 ? -6.586 7.030 14.544 1.00 85.88 90 ARG A O 1
ATOM 706 N N . PRO A 1 91 ? -7.895 7.245 16.391 1.00 87.56 91 PRO A N 1
ATOM 707 C CA . PRO A 1 91 ? -7.422 8.563 16.754 1.00 87.56 91 PRO A CA 1
ATOM 708 C C . PRO A 1 91 ? -6.012 8.451 17.333 1.00 87.56 91 PRO A C 1
ATOM 710 O O . PRO A 1 91 ? -5.729 7.646 18.216 1.00 87.56 91 PRO A O 1
ATOM 713 N N . VAL A 1 92 ? -5.111 9.281 16.832 1.00 85.25 92 VAL A N 1
ATOM 714 C CA . VAL A 1 92 ? -3.786 9.499 17.416 1.00 85.25 92 VAL A CA 1
ATOM 715 C C . VAL A 1 92 ? -3.542 10.995 17.522 1.00 85.25 92 VAL A C 1
ATOM 717 O O . VAL A 1 92 ? -4.100 11.773 16.746 1.00 85.25 92 VAL A O 1
ATOM 720 N N . SER A 1 93 ? -2.713 11.415 18.472 1.00 84.88 93 SER A N 1
ATOM 721 C CA . SER A 1 93 ? -2.316 12.818 18.585 1.00 84.88 93 SER A CA 1
ATOM 722 C C . SER A 1 93 ? -1.532 13.238 17.343 1.00 84.88 93 SER A C 1
ATOM 724 O O . SER A 1 93 ? -0.494 12.656 17.027 1.00 84.88 93 SER A O 1
ATOM 726 N N . GLY A 1 94 ? -2.051 14.226 16.618 1.00 76.56 94 GLY A N 1
ATOM 727 C CA . GLY A 1 94 ? -1.415 14.777 15.431 1.00 76.56 94 GLY A CA 1
ATOM 728 C C . GLY A 1 94 ? -0.579 16.008 15.750 1.00 76.56 94 GLY A C 1
ATOM 729 O O . GLY A 1 94 ? -0.993 16.863 16.537 1.00 76.56 94 GLY A O 1
ATOM 730 N N . PHE A 1 95 ? 0.559 16.125 15.067 1.00 70.75 95 PHE A N 1
ATOM 731 C CA . PHE A 1 95 ? 1.407 17.312 15.080 1.00 70.75 95 PHE A CA 1
ATOM 732 C C . PHE A 1 95 ? 1.667 17.774 13.643 1.00 70.75 95 PHE A C 1
ATOM 734 O O . PHE A 1 95 ? 1.903 16.944 12.765 1.00 70.75 95 PHE A O 1
ATOM 741 N N . ILE A 1 96 ? 1.625 19.085 13.410 1.00 65.19 96 ILE A N 1
ATOM 742 C CA . ILE A 1 96 ? 2.114 19.733 12.183 1.00 65.19 96 ILE A CA 1
ATOM 743 C C . ILE A 1 96 ? 3.089 20.818 12.630 1.00 65.19 96 ILE A C 1
ATOM 745 O O . ILE A 1 96 ? 2.734 21.630 13.482 1.00 65.19 96 ILE A O 1
ATOM 749 N N . ASP A 1 97 ? 4.320 20.791 12.117 1.00 62.16 97 ASP A N 1
ATOM 750 C CA . ASP A 1 97 ? 5.374 21.767 12.437 1.00 62.16 97 ASP A CA 1
ATOM 751 C C . ASP A 1 97 ? 5.557 22.000 13.952 1.00 62.16 97 ASP A C 1
ATOM 753 O O . ASP A 1 97 ? 5.661 23.125 14.439 1.00 62.16 97 ASP A O 1
ATOM 757 N N . GLY A 1 98 ? 5.515 20.911 14.731 1.00 61.88 98 GLY A N 1
ATOM 758 C CA . GLY A 1 98 ? 5.648 20.940 16.192 1.00 61.88 98 GLY A CA 1
ATOM 759 C C . GLY A 1 98 ? 4.409 21.416 16.964 1.00 61.88 98 GLY A C 1
ATOM 760 O O . GLY A 1 98 ? 4.428 21.416 18.193 1.00 61.88 98 GLY A O 1
ATOM 761 N N . ARG A 1 99 ? 3.309 21.783 16.292 1.00 65.81 99 ARG A N 1
ATOM 762 C CA . ARG A 1 99 ? 2.052 22.206 16.934 1.00 65.81 99 ARG A CA 1
ATOM 763 C C . ARG A 1 99 ? 1.043 21.064 16.983 1.00 65.81 99 ARG A C 1
ATOM 765 O O . ARG A 1 99 ? 0.782 20.418 15.969 1.00 65.81 99 ARG A O 1
ATOM 772 N N . ALA A 1 100 ? 0.448 20.838 18.155 1.00 72.06 100 ALA A N 1
ATOM 773 C CA . ALA A 1 100 ? -0.633 19.870 18.323 1.00 72.06 100 ALA A CA 1
ATOM 774 C C . ALA A 1 100 ? -1.890 20.348 17.577 1.00 72.06 100 ALA A C 1
ATOM 776 O O . ALA A 1 100 ? -2.398 21.436 17.841 1.00 72.06 100 ALA A O 1
ATOM 777 N N . ILE A 1 101 ? -2.402 19.528 16.659 1.00 75.19 101 ILE A N 1
ATOM 778 C CA . ILE A 1 101 ? -3.600 19.838 15.851 1.00 75.19 101 ILE A CA 1
ATOM 779 C C . ILE A 1 101 ? -4.849 19.068 16.306 1.00 75.19 101 ILE A C 1
ATOM 781 O O . ILE A 1 101 ? -5.883 19.103 15.638 1.00 75.19 101 ILE A O 1
ATOM 785 N N . GLY A 1 102 ? -4.758 18.375 17.443 1.00 80.31 102 GLY A N 1
ATOM 786 C CA . GLY A 1 102 ? -5.801 17.494 17.963 1.00 80.31 102 GLY A CA 1
ATOM 787 C C . GLY A 1 102 ? -5.655 16.055 17.468 1.00 80.31 102 GLY A C 1
ATOM 788 O O . GLY A 1 102 ? -4.555 15.599 17.149 1.00 80.31 102 GLY A O 1
ATOM 789 N N . LEU A 1 103 ? -6.769 15.321 17.442 1.00 86.25 103 LEU A N 1
ATOM 790 C CA . LEU A 1 103 ? -6.788 13.920 17.029 1.00 86.25 103 LEU A CA 1
ATOM 791 C C . LEU A 1 103 ? -6.832 13.804 15.500 1.00 86.25 103 LEU A C 1
ATOM 793 O O . LEU A 1 103 ? -7.660 14.422 14.828 1.00 86.25 103 LEU A O 1
ATOM 797 N N . ILE A 1 104 ? -5.953 12.972 14.953 1.00 88.81 104 ILE A N 1
ATOM 798 C CA . ILE A 1 104 ? -5.900 12.608 13.535 1.00 88.81 104 ILE A CA 1
ATOM 799 C C . ILE A 1 104 ? -6.129 11.108 13.366 1.00 88.81 104 ILE A C 1
ATOM 801 O O . ILE A 1 104 ? -5.919 10.318 14.282 1.00 88.81 104 ILE A O 1
ATOM 805 N N . CYS A 1 105 ? -6.546 10.700 12.176 1.00 86.38 105 CYS A N 1
ATOM 806 C CA . CYS A 1 105 ? -6.660 9.298 11.817 1.00 86.38 105 CYS A CA 1
ATOM 807 C C . CYS A 1 105 ? -5.275 8.705 11.540 1.00 86.38 105 CYS A C 1
ATOM 809 O O . CYS A 1 105 ? -4.580 9.143 10.626 1.00 86.38 105 CYS A O 1
ATOM 811 N N . ARG A 1 106 ? -4.912 7.640 12.263 1.00 84.38 106 ARG A N 1
ATOM 812 C CA . ARG A 1 106 ? -3.655 6.901 12.058 1.00 84.38 106 ARG A CA 1
ATOM 813 C C . ARG A 1 106 ? -3.491 6.359 10.633 1.00 84.38 106 ARG A C 1
ATOM 815 O O . ARG A 1 106 ? -2.375 6.300 10.123 1.00 84.38 106 ARG A O 1
ATOM 822 N N . ARG A 1 107 ? -4.585 5.914 10.006 1.00 83.81 107 ARG A N 1
ATOM 823 C CA . ARG A 1 107 ? -4.561 5.279 8.677 1.00 83.81 107 ARG A CA 1
ATOM 824 C C . ARG A 1 107 ? -4.579 6.283 7.530 1.00 83.81 107 ARG A C 1
ATOM 826 O O . ARG A 1 107 ? -3.921 6.054 6.516 1.00 83.81 107 ARG A O 1
ATOM 833 N N . CYS A 1 108 ? -5.377 7.339 7.642 1.00 82.81 108 CYS A N 1
ATOM 834 C CA . CYS A 1 108 ? -5.658 8.216 6.512 1.00 82.81 108 CYS A CA 1
ATOM 835 C C . CYS A 1 108 ? -4.624 9.333 6.401 1.00 82.81 108 CYS A C 1
ATOM 837 O O . CYS A 1 108 ? -4.397 10.088 7.343 1.00 82.81 108 CYS A O 1
ATOM 839 N N . ARG A 1 109 ? -4.065 9.479 5.201 1.00 82.00 109 ARG A N 1
ATOM 840 C CA . ARG A 1 109 ? -3.174 10.576 4.824 1.00 82.00 109 ARG A CA 1
ATOM 841 C C . ARG A 1 109 ? -3.512 11.050 3.419 1.00 82.00 109 ARG A C 1
ATOM 843 O O . ARG A 1 109 ? -3.807 10.226 2.554 1.00 82.00 109 ARG A O 1
ATOM 850 N N . ILE A 1 110 ? -3.456 12.356 3.209 1.00 76.56 110 ILE A N 1
ATOM 851 C CA . ILE A 1 110 ? -3.586 12.974 1.894 1.00 76.56 110 ILE A CA 1
ATOM 852 C C . ILE A 1 110 ? -2.169 13.206 1.392 1.00 76.56 110 ILE A C 1
ATOM 854 O O . ILE A 1 110 ? -1.380 13.892 2.035 1.00 76.56 110 ILE A O 1
ATOM 858 N N . VAL A 1 111 ? -1.831 12.581 0.270 1.00 73.69 111 VAL A N 1
ATOM 859 C CA . VAL A 1 111 ? -0.543 12.796 -0.388 1.00 73.69 111 VAL A CA 1
ATOM 860 C C . VAL A 1 111 ? -0.761 13.867 -1.444 1.00 73.69 111 VAL A C 1
ATOM 862 O O . VAL A 1 111 ? -1.417 13.610 -2.451 1.00 73.69 111 VAL A O 1
ATOM 865 N N . HIS A 1 112 ? -0.234 15.060 -1.199 1.00 67.38 112 HIS A N 1
ATOM 866 C CA . HIS A 1 112 ? -0.172 16.117 -2.194 1.00 67.38 112 HIS A CA 1
ATOM 867 C C . HIS A 1 112 ? 1.086 15.883 -3.021 1.00 67.38 112 HIS A C 1
ATOM 869 O O . HIS A 1 112 ? 2.210 16.020 -2.533 1.00 67.38 112 HIS A O 1
ATOM 875 N N . ARG A 1 113 ? 0.902 15.470 -4.271 1.00 65.00 113 ARG A N 1
ATOM 876 C CA . ARG A 1 113 ? 1.990 15.463 -5.245 1.00 65.00 113 ARG A CA 1
ATOM 877 C C . ARG A 1 113 ? 2.151 16.899 -5.716 1.00 65.00 113 ARG A C 1
ATOM 879 O O . ARG A 1 113 ? 1.326 17.361 -6.497 1.00 65.00 113 ARG A O 1
ATOM 886 N N . ASN A 1 114 ? 3.149 17.600 -5.191 1.00 59.62 114 ASN A N 1
ATOM 887 C CA . ASN A 1 114 ? 3.470 18.932 -5.667 1.00 59.62 114 ASN A CA 1
ATOM 888 C C . ASN A 1 114 ? 4.708 18.891 -6.562 1.00 59.62 114 ASN A C 1
ATOM 890 O O . ASN A 1 114 ? 5.604 18.065 -6.402 1.00 59.62 114 ASN A O 1
ATOM 894 N N . THR A 1 115 ? 4.629 19.795 -7.531 1.00 51.56 115 THR A N 1
ATOM 895 C CA . THR A 1 115 ? 5.581 20.275 -8.525 1.00 51.56 115 THR A CA 1
ATOM 896 C C . THR A 1 115 ? 6.984 19.680 -8.485 1.00 51.56 115 THR A C 1
ATOM 898 O O . THR A 1 115 ? 7.712 19.779 -7.497 1.00 51.56 115 THR A O 1
ATOM 901 N N . THR A 1 116 ? 7.385 19.156 -9.637 1.00 60.06 116 THR A N 1
ATOM 902 C CA . THR A 1 116 ? 8.772 18.871 -9.979 1.00 60.06 116 THR A CA 1
ATOM 903 C C . THR A 1 116 ? 9.573 20.169 -9.978 1.00 60.06 116 THR A C 1
ATOM 905 O O . THR A 1 116 ? 9.282 21.081 -10.750 1.00 60.06 116 THR A O 1
ATOM 908 N N . ILE A 1 117 ? 10.576 20.265 -9.114 1.00 56.16 117 ILE A N 1
ATOM 909 C CA . ILE A 1 117 ? 11.543 21.363 -9.117 1.00 56.16 117 ILE A CA 1
ATOM 910 C C . ILE A 1 117 ? 12.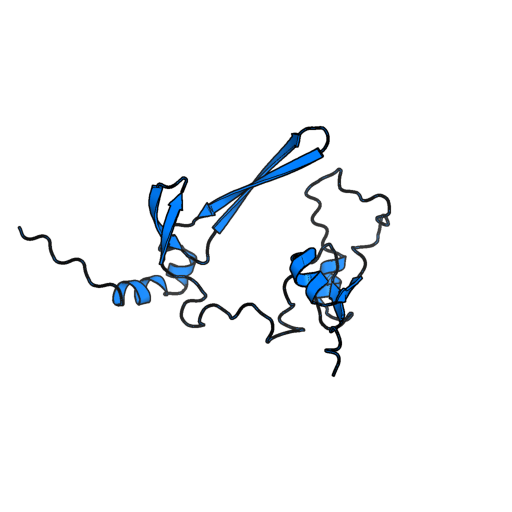895 20.824 -9.572 1.00 56.16 117 ILE A C 1
ATOM 912 O O . ILE A 1 117 ? 13.315 19.750 -9.148 1.00 56.16 117 ILE A O 1
ATOM 916 N N . VAL A 1 118 ? 13.568 21.563 -10.454 1.00 60.19 118 VAL A N 1
ATOM 917 C CA . VAL A 1 118 ? 14.931 21.237 -10.883 1.00 60.19 118 VAL A CA 1
ATOM 918 C C . VAL A 1 118 ? 15.894 21.968 -9.953 1.00 60.19 118 VAL A C 1
ATOM 920 O O . VAL A 1 118 ? 15.933 23.198 -9.951 1.00 60.19 118 VAL A O 1
ATOM 923 N N . LEU A 1 119 ? 16.636 21.213 -9.145 1.00 51.59 119 LEU A N 1
ATOM 924 C CA . LEU A 1 119 ? 17.711 21.719 -8.288 1.00 51.59 119 LEU A CA 1
ATOM 925 C C . LEU A 1 119 ? 19.016 21.091 -8.776 1.00 51.59 119 LEU A C 1
ATOM 927 O O . LEU A 1 119 ? 19.102 19.872 -8.878 1.00 51.59 119 LEU A O 1
ATOM 931 N N . ASP A 1 120 ? 19.997 21.926 -9.121 1.00 58.59 120 ASP A N 1
ATOM 932 C CA . ASP A 1 120 ? 21.321 21.513 -9.615 1.00 58.59 120 ASP A CA 1
ATOM 933 C C . ASP A 1 120 ? 21.307 20.566 -10.836 1.00 58.59 120 ASP A C 1
ATOM 935 O O . ASP A 1 120 ? 22.228 19.785 -11.047 1.00 58.59 120 ASP A O 1
ATOM 939 N N . GLY A 1 121 ? 20.271 20.658 -11.678 1.00 66.75 121 GLY A N 1
ATOM 940 C CA . GLY A 1 121 ? 20.106 19.808 -12.866 1.00 66.75 121 GLY A CA 1
ATOM 941 C C . GLY A 1 121 ? 19.396 18.476 -12.602 1.00 66.75 121 GLY A C 1
ATOM 942 O O . GLY A 1 121 ? 19.040 17.793 -13.559 1.00 66.75 121 GLY A O 1
ATOM 943 N N . ASP A 1 122 ? 19.108 18.156 -11.339 1.00 52.44 122 ASP A N 1
ATOM 944 C CA . ASP A 1 122 ? 18.354 16.971 -10.941 1.00 52.44 122 ASP A CA 1
ATOM 945 C C . ASP A 1 122 ? 16.866 17.303 -10.742 1.00 52.44 122 ASP A C 1
ATOM 947 O O . ASP A 1 122 ? 16.504 18.345 -10.184 1.00 52.44 122 ASP A O 1
ATOM 951 N N . LEU A 1 123 ? 15.977 16.406 -11.189 1.00 55.00 123 LEU A N 1
ATOM 952 C CA . LEU A 1 123 ? 14.539 16.496 -10.923 1.00 55.00 123 LEU A CA 1
ATOM 953 C C . LEU A 1 123 ? 14.241 16.056 -9.483 1.00 55.00 123 LEU A C 1
ATOM 955 O O . LEU A 1 123 ? 14.342 14.876 -9.145 1.00 55.00 123 LEU A O 1
ATOM 959 N N . TRP A 1 124 ? 13.762 16.981 -8.656 1.00 50.06 124 TRP A N 1
ATOM 960 C CA . TRP A 1 124 ? 13.270 16.688 -7.314 1.00 50.06 124 TRP A CA 1
ATOM 961 C C . TRP A 1 124 ? 11.748 16.799 -7.282 1.00 50.06 124 TRP A C 1
ATOM 963 O O . TRP A 1 124 ? 11.167 17.849 -7.560 1.00 50.06 124 TRP A O 1
ATOM 973 N N . THR A 1 125 ? 11.078 15.708 -6.909 1.00 54.19 125 THR A N 1
ATOM 974 C CA . THR A 1 125 ? 9.631 15.724 -6.654 1.00 54.19 125 THR A CA 1
ATOM 975 C C . THR A 1 125 ? 9.388 15.996 -5.175 1.00 54.19 125 THR A C 1
ATOM 977 O O . THR A 1 125 ? 9.604 15.124 -4.330 1.00 54.19 125 THR A O 1
ATOM 980 N N . MET A 1 126 ? 8.917 17.199 -4.845 1.00 53.41 126 MET A N 1
ATOM 981 C CA . MET A 1 126 ? 8.529 17.542 -3.477 1.00 53.41 126 MET A CA 1
ATOM 982 C C . MET A 1 126 ? 7.053 17.217 -3.235 1.00 53.41 126 MET A C 1
ATOM 984 O O . MET A 1 126 ? 6.159 18.025 -3.472 1.00 53.41 126 MET A O 1
ATOM 988 N N . GLY A 1 127 ? 6.780 16.025 -2.707 1.00 57.94 127 GLY A N 1
ATOM 989 C CA . GLY A 1 127 ? 5.458 15.691 -2.176 1.00 57.94 127 GLY A CA 1
ATOM 990 C C . GLY A 1 127 ? 5.283 16.192 -0.742 1.00 57.94 127 GLY A C 1
ATOM 991 O O . GLY A 1 127 ? 6.179 16.018 0.083 1.00 57.94 127 GLY A O 1
ATOM 992 N N . SER A 1 128 ? 4.118 16.751 -0.411 1.00 66.06 128 SER A N 1
ATOM 993 C CA . SER A 1 128 ? 3.727 16.972 0.986 1.00 66.06 128 SER A CA 1
ATOM 994 C C . SER A 1 128 ? 2.675 15.950 1.413 1.00 66.06 128 SER A C 1
ATOM 996 O O . SER A 1 128 ? 1.873 15.461 0.614 1.00 66.06 128 SER A O 1
ATOM 998 N N . VAL A 1 129 ? 2.700 15.563 2.687 1.00 68.25 129 VAL A N 1
ATOM 999 C CA . VAL A 1 129 ? 1.732 14.619 3.252 1.00 68.25 129 VAL A CA 1
ATOM 1000 C C . VAL A 1 129 ? 0.953 15.331 4.342 1.00 68.25 129 VAL A C 1
ATOM 1002 O O . VAL A 1 129 ? 1.505 15.659 5.388 1.00 68.25 129 VAL A O 1
ATOM 1005 N N . SER A 1 130 ? -0.341 15.527 4.108 1.00 76.31 130 SER A N 1
ATOM 1006 C CA . SER A 1 130 ? -1.259 16.076 5.101 1.00 76.31 130 SER A CA 1
ATOM 1007 C C . SER A 1 130 ? -1.938 14.946 5.869 1.00 76.31 130 SER A C 1
ATOM 1009 O O . SER A 1 130 ? -2.356 13.928 5.304 1.00 76.31 130 SER A O 1
ATOM 1011 N N . THR A 1 131 ? -2.062 15.119 7.179 1.00 83.62 131 THR A N 1
ATOM 1012 C CA . THR A 1 131 ? -2.791 14.196 8.053 1.00 83.62 131 THR A CA 1
ATOM 1013 C C . THR A 1 131 ? -4.293 14.477 7.989 1.00 83.62 131 THR A C 1
ATOM 1015 O O . THR A 1 131 ? -4.725 15.609 7.772 1.00 83.62 131 THR A O 1
ATOM 1018 N N . VAL A 1 132 ? -5.119 13.439 8.141 1.00 86.06 132 VAL A N 1
ATOM 1019 C CA . VAL A 1 132 ? -6.586 13.576 8.109 1.00 86.06 132 VAL A CA 1
ATOM 1020 C C . VAL A 1 132 ? -7.113 13.654 9.535 1.00 86.06 132 VAL A C 1
ATOM 1022 O O . VAL A 1 132 ? -6.798 12.786 10.345 1.00 86.06 132 VAL A O 1
ATOM 1025 N N . ARG A 1 133 ? -7.930 14.665 9.848 1.00 87.25 133 ARG A N 1
ATOM 1026 C CA . ARG A 1 133 ? -8.534 14.820 11.182 1.00 87.25 133 ARG A CA 1
ATOM 1027 C C . ARG A 1 133 ? -9.416 13.625 11.552 1.00 87.25 133 ARG A C 1
ATOM 1029 O O . ARG A 1 133 ? -10.047 13.012 10.690 1.00 87.25 133 ARG A O 1
ATOM 1036 N N . TRP A 1 134 ? -9.439 13.295 12.840 1.00 87.62 134 TRP A N 1
ATOM 1037 C CA . TRP A 1 134 ? -10.370 12.324 13.403 1.00 87.62 134 TRP A CA 1
ATOM 1038 C C . TRP A 1 134 ? -11.694 13.005 13.804 1.00 87.62 134 TRP A C 1
ATOM 1040 O O . TRP A 1 134 ? -11.644 14.109 14.348 1.00 87.62 134 TRP A O 1
ATOM 1050 N N . PRO A 1 135 ? -12.856 12.353 13.607 1.00 90.69 135 PRO A N 1
ATOM 1051 C CA . PRO A 1 135 ? -13.043 11.125 12.835 1.00 90.69 135 PRO A CA 1
ATOM 1052 C C . PRO A 1 135 ? -12.903 11.392 11.329 1.00 90.69 135 PRO A C 1
ATOM 1054 O O . PRO A 1 135 ? -13.375 12.401 10.812 1.00 90.69 135 PRO A O 1
ATOM 1057 N N . CYS A 1 136 ? -12.254 10.480 10.602 1.00 88.00 136 CYS A N 1
ATOM 1058 C CA . CYS A 1 136 ? -12.197 10.571 9.139 1.00 88.00 136 CYS A CA 1
ATOM 1059 C C . CYS A 1 136 ? -13.449 9.941 8.506 1.00 88.00 136 CYS A C 1
ATOM 1061 O O . CYS A 1 136 ? -14.013 9.010 9.078 1.00 88.00 136 CYS A O 1
ATOM 1063 N N . VAL A 1 137 ? -13.838 10.379 7.303 1.00 88.75 137 VAL A N 1
ATOM 1064 C CA . VAL A 1 137 ? -15.065 9.915 6.613 1.00 88.75 137 VAL A CA 1
ATOM 1065 C C . VAL A 1 137 ? -15.158 8.389 6.546 1.00 88.75 137 VAL A C 1
ATOM 1067 O O . VAL A 1 137 ? -16.189 7.816 6.880 1.00 88.75 137 VAL A O 1
ATOM 1070 N N . SER A 1 138 ? -14.067 7.707 6.194 1.00 85.88 138 SER A N 1
ATOM 1071 C CA . SER A 1 138 ? -14.044 6.242 6.139 1.00 85.88 138 SER A CA 1
ATOM 1072 C C . SER A 1 138 ? -14.293 5.585 7.503 1.00 85.88 138 SER A C 1
ATOM 1074 O O . SER A 1 138 ? -14.958 4.561 7.556 1.00 85.88 138 SER A O 1
ATOM 1076 N N . ALA A 1 139 ? -13.817 6.174 8.605 1.00 86.38 139 ALA A N 1
ATOM 1077 C CA . ALA A 1 139 ? -14.065 5.649 9.952 1.00 86.38 139 ALA A CA 1
ATOM 1078 C C . ALA A 1 139 ? -15.533 5.805 10.378 1.00 86.38 139 ALA A C 1
ATOM 1080 O O . ALA A 1 139 ? -16.042 4.959 11.106 1.00 86.38 139 ALA A O 1
ATOM 1081 N N . ILE A 1 140 ? -16.203 6.867 9.915 1.00 84.44 140 ILE A N 1
ATOM 1082 C CA . ILE A 1 140 ? -17.635 7.100 10.150 1.00 84.44 140 ILE A CA 1
ATOM 1083 C C . ILE A 1 140 ? -18.460 6.066 9.380 1.00 84.44 140 ILE A C 1
ATOM 1085 O O . ILE A 1 140 ? -19.279 5.372 9.967 1.00 84.44 140 ILE A O 1
ATOM 1089 N N . VAL A 1 141 ? -18.200 5.907 8.078 1.00 84.81 141 VAL A N 1
ATOM 1090 C CA . VAL A 1 141 ? -18.934 4.955 7.223 1.00 84.81 141 VAL A CA 1
ATOM 1091 C C . VAL A 1 141 ? -18.766 3.509 7.701 1.00 84.81 141 VAL A C 1
ATOM 1093 O O . VAL A 1 141 ? -19.691 2.713 7.588 1.00 84.81 141 VAL A O 1
ATOM 1096 N N . LEU A 1 142 ? -17.602 3.171 8.259 1.00 81.94 142 LEU A N 1
ATOM 1097 C CA . LEU A 1 142 ? -17.325 1.847 8.821 1.00 81.94 142 LEU A CA 1
ATOM 1098 C C . LEU A 1 142 ? -17.837 1.666 10.265 1.00 81.94 142 LEU A C 1
ATOM 1100 O O . LEU A 1 142 ? -17.626 0.601 10.837 1.00 81.94 142 LEU A O 1
ATOM 1104 N N . GLY A 1 143 ? -18.462 2.681 10.878 1.00 82.12 143 GLY A N 1
ATOM 1105 C CA . GLY A 1 143 ? -18.959 2.626 12.261 1.00 82.12 143 GLY A CA 1
ATOM 1106 C C . GLY A 1 143 ? -17.867 2.543 13.338 1.00 82.12 143 GLY A C 1
ATOM 1107 O O . GLY A 1 143 ? -18.158 2.278 14.501 1.00 82.12 143 GLY A O 1
ATOM 1108 N N . VAL A 1 144 ? -16.600 2.767 12.975 1.00 84.81 144 VAL A N 1
ATOM 1109 C CA . VAL A 1 144 ? -15.445 2.674 13.888 1.00 84.81 144 VAL A CA 1
ATOM 1110 C C . VAL A 1 144 ? -15.392 3.878 14.829 1.00 84.81 144 VAL A C 1
ATOM 1112 O O . VAL A 1 144 ? -15.037 3.747 15.998 1.00 84.81 144 VAL A O 1
ATOM 1115 N N . ALA A 1 145 ? -15.770 5.060 14.331 1.00 80.94 145 ALA A N 1
ATOM 1116 C CA . ALA A 1 145 ? -15.753 6.294 15.116 1.00 80.94 145 ALA A CA 1
ATOM 1117 C C . ALA A 1 145 ? -16.654 6.221 16.365 1.00 80.94 145 ALA A C 1
ATOM 1119 O O . ALA A 1 145 ? -16.265 6.701 17.430 1.00 80.94 145 ALA A O 1
ATOM 1120 N N . ASP A 1 146 ? -17.814 5.572 16.249 1.00 73.81 146 ASP A N 1
ATOM 1121 C CA . ASP A 1 146 ? -18.803 5.467 17.329 1.00 73.81 146 ASP A CA 1
ATOM 1122 C C . ASP A 1 146 ? -18.374 4.471 18.419 1.00 73.81 146 ASP A C 1
ATOM 1124 O O . ASP A 1 146 ? -18.610 4.687 19.614 1.00 73.81 146 ASP A O 1
ATOM 1128 N N . GLN A 1 147 ? -17.681 3.399 18.022 1.00 66.62 147 GLN A N 1
ATOM 1129 C CA . GLN A 1 147 ? -17.117 2.413 18.948 1.00 66.62 147 GLN A CA 1
ATOM 1130 C C . GLN A 1 147 ? -15.995 3.025 19.796 1.00 66.62 147 GLN A C 1
ATOM 1132 O O . GLN A 1 147 ? -15.956 2.842 21.011 1.00 66.62 147 GLN A O 1
ATOM 1137 N N . GLU A 1 148 ? -15.123 3.817 19.171 1.00 66.00 148 GLU A N 1
ATOM 1138 C CA . GLU A 1 148 ? -14.041 4.541 19.846 1.00 66.00 148 GLU A CA 1
ATOM 1139 C C . GLU A 1 148 ? -14.576 5.630 20.794 1.00 66.00 148 GLU A C 1
ATOM 1141 O O . GLU A 1 148 ? -14.131 5.720 21.941 1.00 66.00 148 GLU A O 1
ATOM 1146 N N . ALA A 1 149 ? -15.593 6.399 20.386 1.00 60.44 149 ALA A N 1
ATOM 1147 C CA . ALA A 1 149 ? -16.229 7.411 21.238 1.00 60.44 149 ALA A CA 1
ATOM 1148 C C . ALA A 1 149 ? -16.863 6.821 22.512 1.00 60.44 149 ALA A C 1
ATOM 1150 O O . ALA A 1 149 ? -16.901 7.482 23.549 1.00 60.44 149 ALA A O 1
ATOM 1151 N N . SER A 1 150 ? -17.315 5.567 22.451 1.00 57.06 150 SER A N 1
ATOM 1152 C CA . SER A 1 150 ? -17.869 4.833 23.597 1.00 57.06 150 SER A CA 1
ATOM 1153 C C . SER A 1 150 ? -16.796 4.342 24.582 1.00 57.06 150 SER A C 1
ATOM 1155 O O . SER A 1 150 ? -17.118 3.992 25.715 1.00 57.06 150 SER A O 1
ATOM 1157 N N . SER A 1 151 ? -15.526 4.326 24.161 1.00 57.16 151 SER A N 1
ATOM 1158 C CA . SER A 1 151 ? -14.375 3.869 24.954 1.00 57.16 151 SER A CA 1
ATOM 1159 C C . SER A 1 151 ? -13.546 5.006 25.567 1.00 57.16 151 SER A C 1
ATOM 1161 O O . SER A 1 151 ? -12.753 4.773 26.480 1.00 57.16 151 SER A O 1
ATOM 1163 N N . LEU A 1 152 ? -13.742 6.245 25.102 1.00 53.88 152 LEU A N 1
ATOM 1164 C CA . LEU A 1 152 ? -13.106 7.428 25.676 1.00 53.88 152 LEU A CA 1
ATOM 1165 C C . LEU A 1 152 ? -13.867 7.872 26.938 1.00 53.88 152 LEU A C 1
ATOM 1167 O O . LEU A 1 152 ? -15.099 7.939 26.916 1.00 53.88 152 LEU A O 1
ATOM 1171 N N . PRO A 1 153 ? -13.174 8.211 28.042 1.00 49.41 153 PRO A N 1
ATOM 1172 C CA . PRO A 1 153 ? -13.837 8.750 29.221 1.00 49.41 153 PRO A CA 1
ATOM 1173 C C . PRO A 1 153 ? -14.599 10.020 28.828 1.00 49.41 153 PRO A C 1
ATOM 1175 O O . PRO A 1 153 ? -14.020 10.953 28.265 1.00 49.41 153 PRO A O 1
ATOM 1178 N N . ARG A 1 154 ? -15.912 10.048 29.103 1.00 51.97 154 ARG A N 1
ATOM 1179 C CA . ARG A 1 154 ? -16.731 11.247 28.889 1.00 51.97 154 ARG A CA 1
ATOM 1180 C C . ARG A 1 154 ? -16.065 12.423 29.611 1.00 51.97 154 ARG A C 1
ATOM 1182 O O . ARG A 1 154 ? -15.707 12.266 30.781 1.00 51.97 154 ARG A O 1
ATOM 1189 N N . PRO A 1 155 ? -15.905 13.589 28.960 1.00 49.88 155 PRO A N 1
ATOM 1190 C CA . PRO A 1 155 ? -15.430 14.768 29.661 1.00 49.88 155 PRO A CA 1
ATOM 1191 C C . PRO A 1 155 ? -16.376 15.040 30.832 1.00 49.88 155 PRO A C 1
ATOM 1193 O O . PRO A 1 155 ? -17.598 15.049 30.659 1.00 49.88 155 PRO A O 1
ATOM 1196 N N . LEU A 1 156 ? -15.802 15.201 32.029 1.00 47.53 156 LEU A N 1
ATOM 1197 C CA . LEU A 1 156 ? -16.563 15.560 33.220 1.00 47.53 156 LEU A CA 1
ATOM 1198 C C . LEU A 1 156 ? -17.372 16.828 32.908 1.00 47.53 156 LEU A C 1
ATOM 1200 O O . LEU A 1 156 ? -16.822 17.749 32.289 1.00 47.53 156 LEU A O 1
ATOM 1204 N N . PRO A 1 157 ? -18.662 16.889 33.288 1.00 47.81 157 PRO A N 1
ATOM 1205 C CA . PRO A 1 157 ? -19.441 18.101 33.103 1.00 47.81 157 PRO A CA 1
ATOM 1206 C C . PRO A 1 157 ? -18.691 19.254 33.771 1.00 47.81 157 PRO A C 1
ATOM 1208 O O . PRO A 1 157 ? -18.234 19.130 34.909 1.00 47.81 157 PRO A O 1
ATOM 1211 N N . ARG A 1 158 ? -18.517 20.360 33.039 1.00 47.47 158 ARG A N 1
ATOM 1212 C CA . ARG A 1 158 ? -17.979 21.590 33.623 1.00 47.47 158 ARG A CA 1
ATOM 1213 C C . ARG A 1 158 ? -18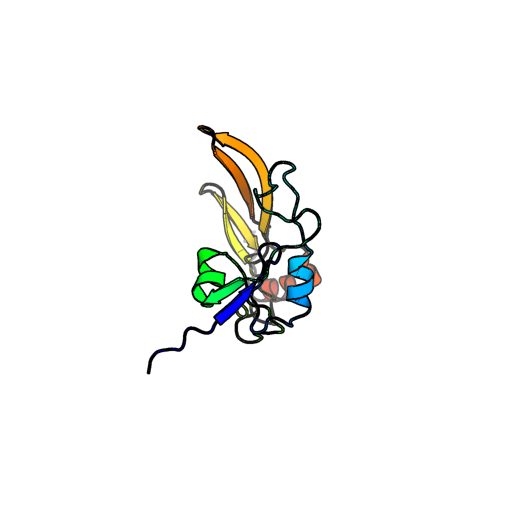.876 21.956 34.801 1.00 47.47 158 ARG A C 1
ATOM 1215 O O . ARG A 1 158 ? -20.075 22.141 34.605 1.00 47.47 158 ARG A O 1
ATOM 1222 N N . ALA A 1 159 ? -18.294 22.003 35.997 1.00 52.34 159 ALA A N 1
ATOM 1223 C CA . ALA A 1 159 ? -18.970 22.541 37.167 1.00 52.34 159 ALA A CA 1
ATOM 1224 C C . ALA A 1 159 ? -19.430 23.969 36.833 1.00 52.34 159 ALA A C 1
ATOM 1226 O O . ALA A 1 159 ? -18.636 24.756 36.308 1.00 52.34 159 ALA A O 1
ATOM 1227 N N . ALA A 1 160 ? -20.725 24.215 37.035 1.00 62.69 160 ALA A N 1
ATOM 1228 C CA . ALA A 1 160 ? -21.362 25.516 36.868 1.00 62.69 160 ALA A CA 1
ATOM 1229 C C . ALA A 1 160 ? -20.949 26.476 37.989 1.00 62.69 160 ALA A C 1
ATOM 1231 O O . ALA A 1 160 ? -20.715 25.981 39.117 1.00 62.69 160 ALA A O 1
#

Sequence (160 aa):
MADELTAVFFSQGGRKYHRTQDCHALESAQVLWDGDSPDDYPLGAPWFGGYAVRRAPEHYAYYLSGKRPCLVCLPGRGVPFASAADFGHRPVSGFIDGRAIGLICRRCRIVHRNTTIVLDGDLWTMGSVSTVRWPCVSAIVLGVADQEASSLPRPLPRAA

Foldseek 3Di:
DPPPQQKWKAFLQALAIANDPPDVSRVVSQVRDPPPDPPPPPPPDDPPTGTDIDIDGPCCCCVVSVHAYDCVRCVPRHPPQPPPLQSQFDWDFDDDPNDTPGTFGRPDKDKAFDDFDQDPNDTDTDIDIHTHHPPDPVRVVSVNNVVVVVVDPDPDPPDD